Protein AF-A0A6P0NW08-F1 (afdb_monomer)

pLDDT: mean 84.17, std 11.02, range [57.0, 93.75]

Foldseek 3Di:
DPVVLLVVLLVCLVVCVVVVDDLVRSCVVSVHDSVVSVVSVVVVD

Radius of gyration: 9.88 Å; Cα contacts (8 Å, |Δi|>4): 24; chains: 1; bounding box: 24×18×28 Å

Nearest PDB structures (foldseek):
  4zms-assembly1_B  TM=9.064E-01  e=3.351E-01  Streptococcus pneumoniae R6
 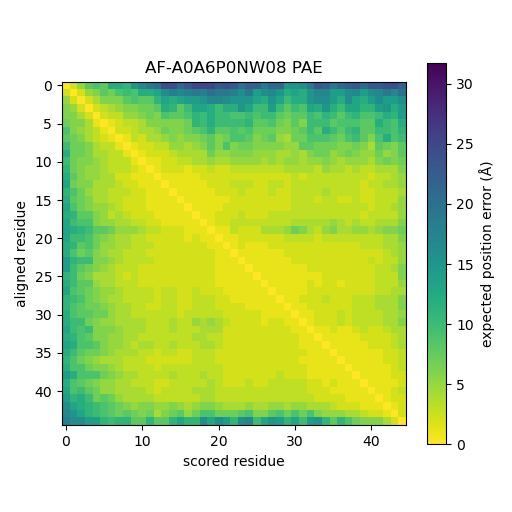 4ldz-assembly1_B  TM=9.298E-01  e=6.791E-01  Bacillus subtilis subsp. subtilis str. 168
  2r0q-assembly1_F  TM=8.860E-01  e=6.368E-01  Staphylococcus aureus
  4ld5-assembly1_B  TM=6.391E-01  e=3.351E-01  Staphylococcus aureus
  5ffz-assembly1_A-2  TM=6.489E-01  e=7.241E-01  Staphylococcus aureus

Secondary structure (DSSP, 8-state):
-HHHHHHHHHHHHHHHHHTT--HHHHHHHHT--HHHHHHHHHTT-

Sequence (45 aa):
MAEAEERGKLKVIPELLKQGFSVEKIANILHLDVRQVQQFINNLN

Solvent-accessible surface area (backbone atoms only — not comparable to full-atom values): 2730 Å² total; per-residue (Å²): 124,69,71,60,57,57,58,54,51,60,69,47,49,65,57,43,44,75,73,68,51,51,65,64,57,51,12,62,76,63,74,47,55,50,66,58,51,50,52,52,54,65,71,72,110

Mean predicted aligned error: 4.87 Å

Structure (mmCIF, N/CA/C/O backbone):
data_AF-A0A6P0NW08-F1
#
_entry.id   AF-A0A6P0NW08-F1
#
loop_
_atom_site.group_PDB
_atom_site.id
_atom_site.type_symbol
_atom_site.label_atom_id
_atom_site.label_alt_id
_atom_site.label_comp_id
_atom_site.label_asym_id
_atom_site.label_entity_id
_atom_site.label_seq_id
_atom_site.pdbx_PDB_ins_code
_atom_site.Cartn_x
_atom_site.Cartn_y
_atom_site.Cartn_z
_atom_site.occupancy
_atom_site.B_iso_or_equiv
_atom_site.auth_seq_id
_atom_site.aut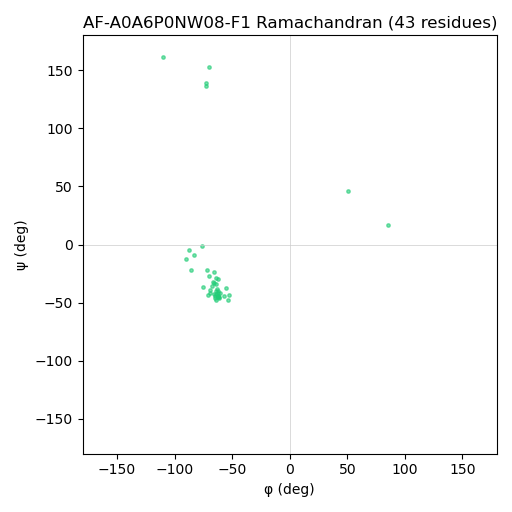h_comp_id
_atom_site.auth_asym_id
_atom_site.auth_atom_id
_atom_site.pdbx_PDB_model_num
ATOM 1 N N . MET A 1 1 ? 16.774 -3.004 -14.672 1.00 57.00 1 MET A N 1
ATOM 2 C CA . MET A 1 1 ? 15.689 -1.996 -14.731 1.00 57.00 1 MET A CA 1
ATOM 3 C C . MET A 1 1 ? 14.557 -2.244 -13.718 1.00 57.00 1 MET A C 1
ATOM 5 O O . MET A 1 1 ? 13.829 -1.304 -13.455 1.00 57.00 1 MET A O 1
ATOM 9 N N . ALA A 1 2 ? 14.442 -3.419 -13.077 1.00 60.56 2 ALA A N 1
ATOM 10 C CA . ALA A 1 2 ? 13.341 -3.737 -12.148 1.00 60.56 2 ALA A CA 1
ATOM 11 C C . ALA A 1 2 ? 13.347 -2.979 -10.795 1.00 60.56 2 ALA A C 1
ATOM 13 O O . ALA A 1 2 ? 12.295 -2.742 -10.212 1.00 60.56 2 ALA A O 1
ATOM 14 N N . GLU A 1 3 ? 14.508 -2.543 -10.298 1.00 57.28 3 GLU A N 1
ATOM 15 C CA . GLU A 1 3 ? 14.619 -1.933 -8.958 1.00 57.28 3 GLU A CA 1
ATOM 16 C C . GLU A 1 3 ? 14.006 -0.523 -8.847 1.00 57.28 3 GLU A C 1
ATOM 18 O O . GLU A 1 3 ? 13.669 -0.068 -7.753 1.00 57.28 3 GLU A O 1
ATOM 23 N N . ALA A 1 4 ? 13.858 0.189 -9.968 1.00 62.44 4 ALA A N 1
ATOM 24 C CA . ALA A 1 4 ? 13.297 1.540 -9.975 1.00 62.44 4 ALA A CA 1
ATOM 25 C C . ALA A 1 4 ? 11.769 1.535 -9.791 1.00 62.44 4 ALA A C 1
ATOM 27 O O . ALA A 1 4 ? 11.230 2.394 -9.091 1.00 62.44 4 ALA A O 1
ATOM 28 N N . GLU A 1 5 ? 11.079 0.548 -10.369 1.00 65.19 5 GLU A N 1
ATOM 29 C CA . GLU A 1 5 ? 9.624 0.402 -10.246 1.00 65.19 5 GLU A CA 1
ATOM 30 C C . GLU A 1 5 ? 9.211 0.001 -8.830 1.00 65.19 5 GLU A C 1
ATOM 32 O O . GLU A 1 5 ? 8.271 0.570 -8.274 1.00 65.19 5 GLU A O 1
ATOM 37 N N . GLU A 1 6 ? 9.943 -0.921 -8.206 1.00 67.06 6 GLU A N 1
ATOM 38 C CA . GLU A 1 6 ? 9.640 -1.377 -6.847 1.00 67.06 6 GLU A CA 1
ATOM 39 C C . GLU A 1 6 ? 9.793 -0.243 -5.819 1.00 67.06 6 GLU A C 1
ATOM 41 O O . GLU A 1 6 ? 8.907 -0.003 -4.996 1.00 67.06 6 GLU A O 1
ATOM 46 N N . ARG A 1 7 ? 10.860 0.559 -5.936 1.00 68.19 7 ARG A N 1
ATOM 47 C CA . ARG A 1 7 ? 11.073 1.740 -5.080 1.00 68.19 7 ARG A CA 1
ATOM 48 C C . ARG A 1 7 ? 10.040 2.841 -5.320 1.00 68.19 7 ARG A C 1
ATOM 50 O O . ARG A 1 7 ? 9.705 3.565 -4.383 1.00 68.19 7 ARG A O 1
ATOM 57 N N . GLY A 1 8 ? 9.539 2.985 -6.548 1.00 76.31 8 GLY A N 1
ATOM 58 C CA . GLY A 1 8 ? 8.461 3.921 -6.877 1.00 76.31 8 GLY A CA 1
ATOM 59 C C . GLY A 1 8 ? 7.140 3.543 -6.204 1.00 76.31 8 GLY A C 1
ATOM 60 O O . GLY A 1 8 ? 6.475 4.399 -5.623 1.00 76.31 8 GLY A O 1
ATOM 61 N N . LYS A 1 9 ? 6.810 2.248 -6.198 1.00 78.06 9 LYS A N 1
ATOM 62 C CA . LYS A 1 9 ? 5.600 1.709 -5.560 1.00 78.06 9 LYS A CA 1
ATOM 63 C C . LYS A 1 9 ? 5.600 1.900 -4.043 1.00 78.06 9 LYS A C 1
ATOM 65 O O . LYS A 1 9 ? 4.584 2.283 -3.474 1.00 78.06 9 LYS A O 1
ATOM 70 N N . LEU A 1 10 ? 6.738 1.713 -3.374 1.00 80.94 10 LEU A N 1
ATOM 71 C CA . LEU A 1 10 ? 6.812 1.911 -1.920 1.00 80.94 10 LEU A CA 1
ATOM 72 C C . LEU A 1 10 ? 6.582 3.377 -1.507 1.00 80.94 10 LEU A C 1
ATOM 74 O O . LEU A 1 10 ? 5.970 3.641 -0.474 1.00 80.94 10 LEU A O 1
ATOM 78 N N . LYS A 1 11 ? 7.000 4.345 -2.335 1.00 85.12 11 LYS A N 1
ATOM 79 C CA . LYS A 1 11 ? 6.828 5.782 -2.050 1.00 85.12 11 LYS A CA 1
ATOM 80 C C . LYS A 1 11 ? 5.371 6.242 -2.016 1.00 85.12 11 LYS A C 1
ATOM 82 O O . LYS A 1 11 ? 5.091 7.248 -1.372 1.00 85.12 11 LYS A O 1
ATOM 87 N N . VAL A 1 12 ? 4.459 5.532 -2.681 1.00 89.25 12 VAL A N 1
ATOM 88 C CA . VAL A 1 12 ? 3.030 5.890 -2.708 1.00 89.25 12 VAL A CA 1
ATOM 89 C C . VAL A 1 12 ? 2.227 5.243 -1.573 1.00 89.25 12 VAL A C 1
ATOM 91 O O . VAL A 1 12 ? 1.114 5.681 -1.294 1.00 89.25 12 VAL A O 1
ATOM 94 N N . ILE A 1 13 ? 2.794 4.263 -0.853 1.00 89.31 13 ILE A N 1
ATOM 95 C CA . ILE A 1 13 ? 2.141 3.605 0.296 1.00 89.31 13 ILE A CA 1
ATOM 96 C C . ILE A 1 13 ? 1.662 4.607 1.365 1.00 89.31 13 ILE A C 1
ATOM 98 O O . ILE A 1 13 ? 0.503 4.506 1.771 1.00 89.31 13 ILE A O 1
ATOM 102 N N . PRO A 1 14 ? 2.465 5.595 1.816 1.00 89.06 14 PRO A N 1
ATOM 103 C CA . PRO A 1 14 ? 2.025 6.550 2.834 1.00 89.06 14 PRO A CA 1
ATOM 104 C C . PRO A 1 14 ? 0.855 7.417 2.361 1.00 89.06 14 PRO A C 1
ATOM 106 O O . PRO A 1 14 ? -0.008 7.783 3.155 1.00 89.06 14 PRO A O 1
ATOM 109 N N . GLU A 1 15 ? 0.817 7.761 1.073 1.00 90.12 15 GLU A N 1
ATOM 110 C CA . GLU A 1 15 ? -0.261 8.562 0.495 1.00 90.12 15 GLU A CA 1
ATOM 111 C C . GLU A 1 15 ? -1.560 7.754 0.402 1.00 90.12 15 GLU A C 1
ATOM 113 O O . GLU A 1 15 ? -2.615 8.241 0.807 1.00 90.12 15 GLU A O 1
ATOM 118 N N . LEU A 1 16 ? -1.482 6.492 -0.028 1.00 91.00 16 LEU A N 1
ATOM 119 C CA . LEU A 1 16 ? -2.629 5.580 -0.056 1.00 91.00 16 LEU A CA 1
ATOM 120 C C . LEU A 1 16 ? -3.173 5.303 1.354 1.00 91.00 16 LEU A C 1
ATOM 122 O O . LEU A 1 16 ? -4.388 5.279 1.555 1.00 91.00 16 LEU A O 1
ATOM 126 N N . LEU A 1 17 ? -2.297 5.170 2.353 1.00 89.50 17 LEU A N 1
ATOM 127 C CA . LEU A 1 17 ? -2.717 5.069 3.752 1.00 89.50 17 LEU A CA 1
ATOM 128 C C . LEU A 1 17 ? -3.455 6.324 4.231 1.00 89.50 17 LEU A C 1
ATOM 130 O O . LEU A 1 17 ? -4.501 6.206 4.866 1.00 89.50 17 LEU A O 1
ATOM 134 N N . LYS A 1 18 ? -2.956 7.524 3.901 1.00 89.81 18 LYS A N 1
ATOM 135 C CA . LYS A 1 18 ? -3.631 8.793 4.239 1.00 89.81 18 LYS A CA 1
ATOM 136 C C . LYS A 1 18 ? -5.003 8.923 3.580 1.00 89.81 18 LYS A C 1
ATOM 138 O O . LYS A 1 18 ? -5.890 9.546 4.152 1.00 89.81 18 LYS A O 1
ATOM 143 N N . GLN A 1 19 ? -5.187 8.321 2.409 1.00 91.25 19 GLN A N 1
ATOM 144 C CA . GLN A 1 19 ? -6.484 8.239 1.732 1.00 91.25 19 GLN A CA 1
ATOM 145 C C . GLN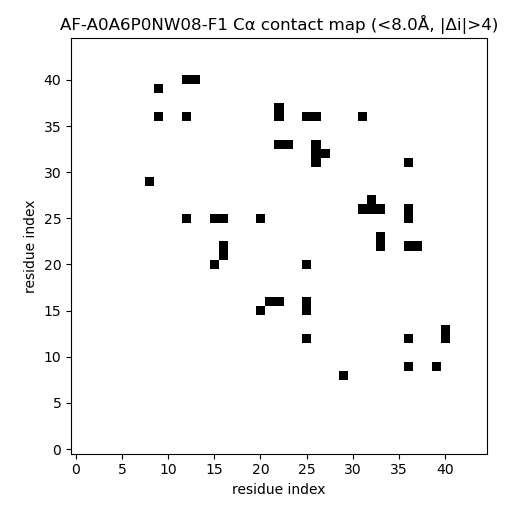 A 1 19 ? -7.429 7.185 2.351 1.00 91.25 19 GLN A C 1
ATOM 147 O O . GLN A 1 19 ? -8.557 7.032 1.888 1.00 91.25 19 GLN A O 1
ATOM 152 N N . GLY A 1 20 ? -6.996 6.45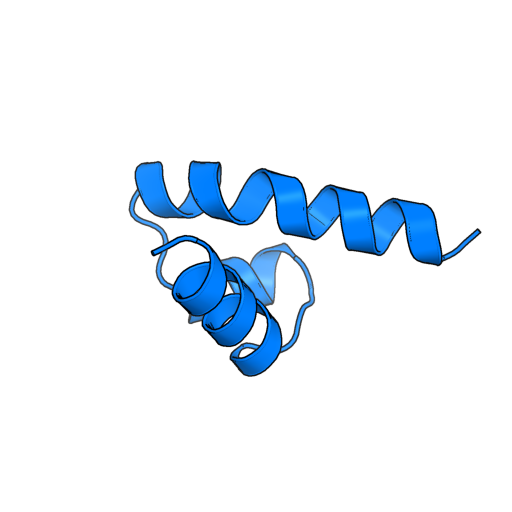7 3.389 1.00 91.56 20 GLY A N 1
ATOM 153 C CA . GLY A 1 20 ? -7.809 5.470 4.104 1.00 91.56 20 GLY A CA 1
ATOM 154 C C . GLY A 1 20 ? -7.823 4.079 3.468 1.00 91.56 20 GLY A C 1
ATOM 155 O O . GLY A 1 20 ? -8.702 3.274 3.776 1.00 91.56 20 GLY A O 1
ATOM 156 N N . PHE A 1 21 ? -6.882 3.771 2.571 1.00 93.62 21 PHE A N 1
ATOM 157 C CA . PHE A 1 21 ? -6.783 2.431 1.997 1.00 93.62 21 PHE A CA 1
ATOM 158 C C . PHE A 1 21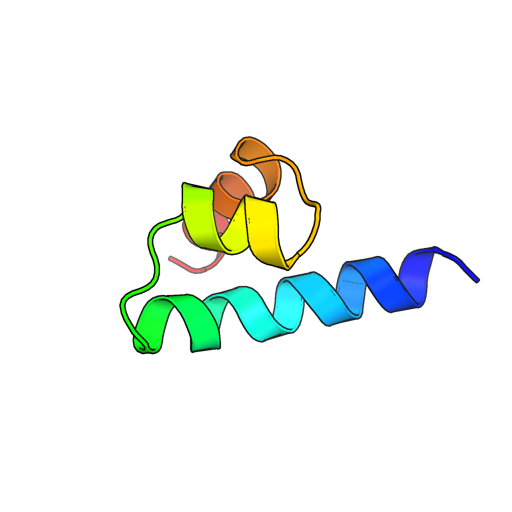 ? -6.226 1.437 3.024 1.00 93.62 21 PHE A C 1
ATOM 160 O O . PHE A 1 21 ? -5.238 1.704 3.704 1.00 93.62 21 PHE A O 1
ATOM 167 N N . SER A 1 22 ? -6.830 0.251 3.092 1.00 93.00 22 SER A N 1
ATOM 168 C CA . SER A 1 22 ? -6.328 -0.869 3.893 1.00 93.00 22 SER A CA 1
ATOM 169 C C . SER A 1 22 ? -5.038 -1.444 3.301 1.00 93.00 22 SER A C 1
ATOM 171 O O . SER A 1 22 ? -4.850 -1.434 2.083 1.00 93.00 22 SER A O 1
ATOM 173 N N . VAL A 1 23 ? -4.188 -2.031 4.149 1.00 91.25 23 VAL A N 1
ATOM 174 C CA . VAL A 1 23 ? -2.905 -2.654 3.760 1.00 91.25 23 VAL A CA 1
ATOM 175 C C . VAL A 1 23 ? -3.080 -3.672 2.625 1.00 91.25 23 VAL A C 1
ATOM 177 O O . VAL A 1 23 ? -2.334 -3.644 1.651 1.00 91.25 23 VAL A O 1
ATOM 180 N N . GLU A 1 24 ? -4.115 -4.513 2.695 1.00 93.75 24 GLU A N 1
ATOM 181 C CA . GLU A 1 24 ? -4.436 -5.515 1.666 1.00 93.75 24 GLU A CA 1
ATOM 182 C C . GLU A 1 24 ? -4.776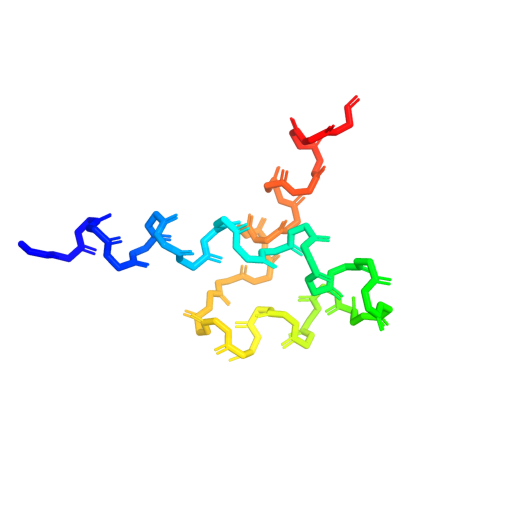 -4.879 0.312 1.00 93.75 24 GLU A C 1
ATOM 184 O O . GLU A 1 24 ? -4.340 -5.343 -0.742 1.00 93.75 24 GLU A O 1
ATOM 189 N N . LYS A 1 25 ? -5.520 -3.767 0.332 1.00 93.44 25 LYS A N 1
ATOM 190 C CA . LYS A 1 25 ? -5.900 -3.037 -0.880 1.00 93.44 25 LYS A CA 1
ATOM 191 C C . LYS A 1 25 ? -4.684 -2.366 -1.518 1.00 93.44 25 LYS A C 1
ATOM 193 O O . LYS A 1 25 ? -4.556 -2.381 -2.738 1.00 93.44 25 LYS A O 1
ATOM 198 N N . ILE A 1 26 ? -3.782 -1.820 -0.703 1.00 92.19 26 ILE A N 1
ATOM 199 C CA . ILE A 1 26 ? -2.519 -1.223 -1.157 1.00 92.19 26 ILE A CA 1
ATOM 200 C C . ILE A 1 26 ? -1.615 -2.290 -1.785 1.00 92.19 26 ILE A C 1
ATOM 202 O O . ILE A 1 26 ? -1.095 -2.078 -2.878 1.00 92.19 26 ILE A O 1
ATOM 206 N N . ALA A 1 27 ? -1.479 -3.449 -1.138 1.00 91.69 27 ALA A N 1
ATOM 207 C CA . ALA A 1 27 ? -0.719 -4.583 -1.660 1.00 91.69 27 ALA A CA 1
ATOM 208 C C . ALA A 1 27 ? -1.246 -5.036 -3.029 1.00 91.69 27 ALA A C 1
ATOM 210 O O . ALA A 1 27 ? -0.467 -5.197 -3.967 1.00 91.69 27 ALA A O 1
ATOM 211 N N . ASN A 1 28 ? -2.570 -5.124 -3.179 1.00 92.62 28 ASN A N 1
ATOM 212 C CA . ASN A 1 28 ? -3.199 -5.458 -4.453 1.00 92.62 28 ASN A CA 1
ATOM 213 C C . ASN A 1 28 ? -2.937 -4.397 -5.544 1.00 92.62 28 ASN A C 1
ATOM 215 O O . ASN A 1 28 ? -2.516 -4.746 -6.640 1.00 92.62 28 ASN A O 1
ATOM 219 N N . ILE A 1 29 ? -3.116 -3.101 -5.246 1.00 90.56 29 ILE A N 1
ATOM 220 C CA . ILE A 1 29 ? -2.885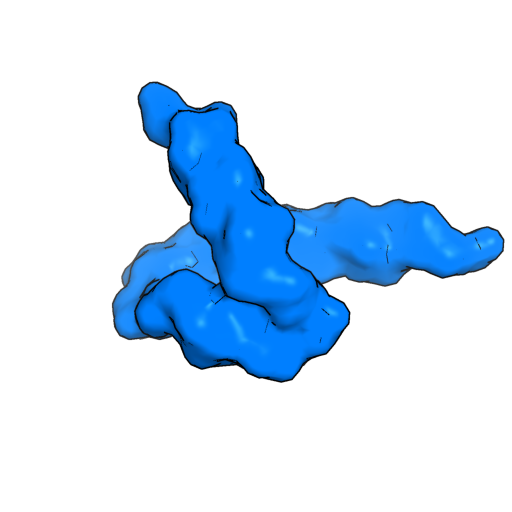 -1.993 -6.202 1.00 90.56 29 ILE A CA 1
ATOM 221 C C . ILE A 1 29 ? -1.431 -1.956 -6.683 1.00 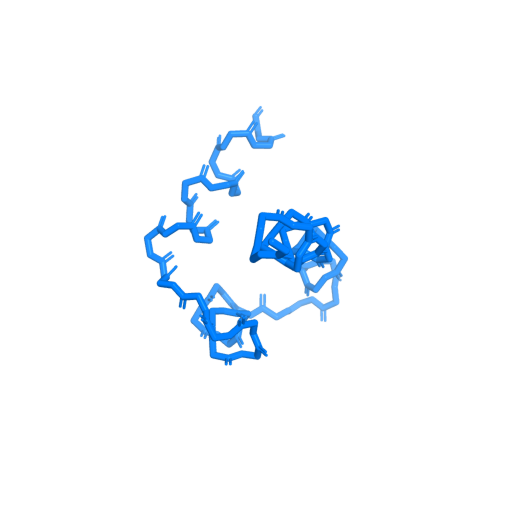90.56 29 ILE A C 1
ATOM 223 O O . ILE A 1 29 ? -1.158 -1.717 -7.858 1.00 90.56 29 ILE A O 1
ATOM 227 N N . LEU A 1 30 ? -0.486 -2.168 -5.770 1.00 89.19 30 LEU A N 1
ATOM 228 C CA . LEU A 1 30 ? 0.940 -2.083 -6.076 1.00 89.19 30 LEU A CA 1
ATOM 229 C C . LEU A 1 30 ? 1.512 -3.406 -6.598 1.00 89.19 30 LEU A C 1
ATOM 231 O O . LEU A 1 30 ? 2.670 -3.441 -7.029 1.00 89.19 30 LEU A O 1
ATOM 235 N N . HIS A 1 31 ? 0.703 -4.471 -6.612 1.00 89.06 31 HIS A N 1
ATOM 236 C CA . HIS A 1 31 ? 1.137 -5.841 -6.876 1.00 89.06 31 HIS A CA 1
ATOM 237 C C . HIS A 1 31 ? 2.337 -6.225 -5.993 1.00 89.06 31 HIS A C 1
ATOM 239 O O . HIS A 1 31 ? 3.344 -6.739 -6.477 1.00 89.06 31 HIS A O 1
ATOM 245 N N . LEU A 1 32 ? 2.239 -5.894 -4.706 1.00 87.50 32 LEU A N 1
ATOM 246 C CA . LEU A 1 32 ? 3.226 -6.201 -3.674 1.00 87.50 32 LEU A CA 1
ATOM 247 C C . LEU A 1 32 ? 2.668 -7.252 -2.719 1.00 87.50 32 LEU A C 1
ATOM 249 O O . LEU A 1 32 ? 1.456 -7.441 -2.611 1.00 87.50 32 LEU A O 1
ATOM 253 N N . ASP A 1 33 ? 3.559 -7.899 -1.977 1.00 90.50 33 ASP A N 1
ATOM 254 C CA . ASP A 1 33 ? 3.136 -8.777 -0.895 1.00 90.50 33 ASP A CA 1
ATOM 255 C C . ASP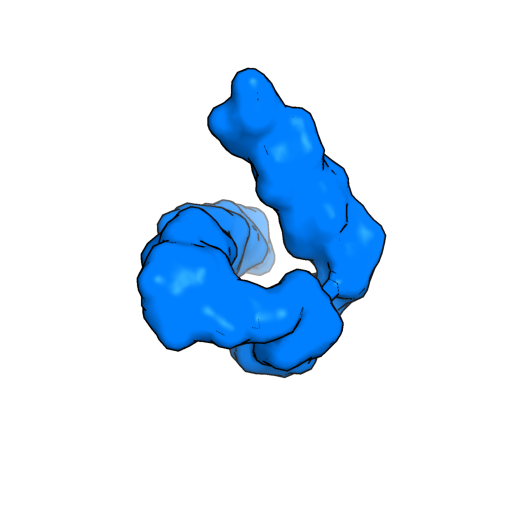 A 1 33 ? 2.613 -7.952 0.293 1.00 90.50 33 ASP A C 1
ATOM 257 O O . ASP A 1 33 ? 3.197 -6.932 0.675 1.00 90.50 33 ASP A O 1
ATOM 261 N N . VAL A 1 34 ? 1.526 -8.409 0.918 1.00 91.56 34 VAL A N 1
ATOM 262 C CA . VAL A 1 34 ? 0.927 -7.739 2.085 1.00 91.56 34 VAL A CA 1
ATOM 263 C C . VAL A 1 34 ? 1.956 -7.563 3.203 1.00 91.56 34 VAL A C 1
ATOM 265 O O . VAL A 1 34 ? 1.986 -6.511 3.843 1.00 91.56 34 VAL A O 1
ATOM 268 N N . ARG A 1 35 ? 2.856 -8.535 3.410 1.00 91.69 35 ARG A N 1
ATOM 269 C CA . ARG A 1 35 ? 3.908 -8.443 4.430 1.00 91.69 35 ARG A CA 1
ATOM 270 C C . ARG A 1 35 ? 4.927 -7.362 4.100 1.00 91.69 35 ARG A C 1
ATOM 272 O O . ARG A 1 35 ? 5.389 -6.700 5.022 1.00 91.69 35 ARG A O 1
ATOM 279 N N . GLN A 1 36 ? 5.257 -7.150 2.824 1.00 87.62 36 GLN A N 1
ATOM 280 C CA . GLN A 1 36 ? 6.165 -6.071 2.416 1.00 87.62 36 GLN A CA 1
ATOM 281 C C . GLN A 1 36 ? 5.556 -4.698 2.707 1.00 87.62 36 GLN A C 1
ATOM 283 O O . GLN A 1 36 ? 6.226 -3.833 3.270 1.00 87.62 36 GLN A O 1
ATOM 288 N N . VAL A 1 37 ? 4.271 -4.516 2.388 1.00 90.12 37 VAL A N 1
ATOM 289 C CA . VAL A 1 37 ? 3.545 -3.279 2.712 1.00 90.12 37 VAL A CA 1
ATOM 290 C C . VAL A 1 37 ? 3.483 -3.090 4.228 1.00 90.12 37 VAL A C 1
ATOM 292 O O . VAL A 1 37 ? 3.795 -2.011 4.723 1.00 90.12 37 VAL A O 1
ATOM 295 N N . GLN A 1 38 ? 3.172 -4.143 4.985 1.00 91.00 38 GLN A N 1
ATOM 296 C CA . GLN A 1 38 ? 3.130 -4.095 6.447 1.00 91.00 38 GLN A CA 1
ATOM 297 C C . GLN A 1 38 ? 4.492 -3.737 7.062 1.00 91.00 38 GLN A C 1
ATOM 299 O O . GLN A 1 38 ? 4.560 -2.886 7.944 1.00 91.00 38 GLN A O 1
ATOM 304 N N . GLN A 1 39 ? 5.582 -4.349 6.589 1.00 89.94 39 GLN A N 1
ATOM 305 C CA . GLN A 1 39 ? 6.941 -4.037 7.040 1.00 89.94 39 GLN A CA 1
ATOM 306 C C . GLN A 1 39 ? 7.322 -2.592 6.729 1.00 89.94 39 GLN A C 1
ATOM 308 O O . GLN A 1 39 ? 7.912 -1.925 7.575 1.00 89.94 39 GLN A O 1
ATOM 313 N N . PHE A 1 40 ? 6.965 -2.093 5.545 1.00 88.88 40 PHE A N 1
ATOM 314 C CA . PHE A 1 40 ? 7.205 -0.701 5.184 1.00 88.88 40 PHE A CA 1
ATOM 315 C C . PHE A 1 40 ? 6.469 0.255 6.127 1.00 88.88 40 PHE A C 1
ATOM 317 O O . PHE A 1 40 ? 7.080 1.180 6.648 1.00 88.88 40 PHE A O 1
ATOM 324 N N . ILE A 1 41 ? 5.191 -0.008 6.407 1.00 87.38 41 ILE A N 1
ATOM 325 C CA . ILE A 1 41 ? 4.383 0.799 7.332 1.00 87.38 41 ILE A CA 1
ATOM 326 C C . ILE A 1 41 ? 4.954 0.754 8.751 1.00 87.38 41 ILE A C 1
ATOM 328 O O . ILE A 1 41 ? 5.084 1.793 9.388 1.00 87.38 41 ILE A O 1
ATOM 332 N N . ASN A 1 42 ? 5.346 -0.426 9.230 1.00 88.12 42 ASN A N 1
ATOM 333 C CA . ASN A 1 42 ? 5.941 -0.579 10.556 1.00 88.12 42 ASN A CA 1
ATOM 334 C C . ASN A 1 42 ? 7.291 0.147 10.690 1.00 88.12 42 ASN A C 1
ATOM 336 O O . ASN A 1 42 ? 7.624 0.565 11.788 1.00 88.12 42 ASN A O 1
ATOM 340 N N . ASN A 1 43 ? 8.043 0.308 9.595 1.00 85.56 43 ASN A N 1
ATOM 341 C CA . ASN A 1 43 ? 9.295 1.074 9.561 1.00 85.56 43 ASN A CA 1
ATOM 342 C C . ASN A 1 43 ? 9.089 2.595 9.388 1.00 85.56 43 ASN A C 1
ATOM 344 O O . ASN A 1 43 ? 10.066 3.339 9.449 1.00 85.56 43 ASN A O 1
ATOM 348 N N . LEU A 1 44 ? 7.865 3.062 9.104 1.00 78.31 44 LEU A N 1
ATOM 349 C CA . LEU A 1 44 ? 7.530 4.494 9.039 1.00 78.31 44 LEU A CA 1
ATOM 350 C C . LEU A 1 44 ? 7.164 5.088 10.407 1.00 78.31 44 LEU A C 1
ATOM 352 O O . LEU A 1 44 ? 7.196 6.311 10.545 1.00 78.31 44 LEU A O 1
ATOM 356 N N . ASN A 1 45 ? 6.760 4.237 11.354 1.00 60.03 45 ASN A N 1
ATOM 357 C CA . ASN A 1 45 ? 6.452 4.587 12.744 1.00 60.03 45 ASN A CA 1
ATOM 358 C C . ASN A 1 45 ? 7.729 4.648 13.587 1.00 60.03 45 ASN A C 1
ATOM 360 O O . ASN A 1 45 ? 7.776 5.511 14.489 1.00 60.03 45 ASN A O 1
#